Protein AF-A0A7W5EP38-F1 (afdb_monomer)

Foldseek 3Di:
DDDDCPPPPDDDDDPPPDPDPQQACLVVVVVVVVVDVDDLVLLQVLCVVVVRHDDSLLSVLSNDDPPDPSNGTDGPVNVVSSVVSSVVVVVVVVVVVVVVVVVD

pLDDT: mean 80.82, std 17.07, range [34.84, 96.81]

Secondary structure (DSSP, 8-state):
------------PPP--S---TT--HHHHHHHHHHS---HHHHHHHHHHTT----HHHHHGGGS-TTSTT--PPPHHHHHHHHHHHHHHHHHHHHHHHHHTT--

Sequence (104 aa):
MNSKDTPAREYTRPPMTRGVDPQRMNWLWQLVLQSTHLDPRRVCEALNAVGVPVTEARVESWSAPDRADNYFPLTIAELERNLRAVVALEVAEARRAGQADADS

Solvent-accessible surface area (backbone atoms only — not comparable to full-atom values): 6273 Å² total; per-residue (Å²): 138,90,80,88,83,69,78,76,79,71,85,73,78,75,81,86,83,62,93,66,60,54,49,64,35,29,68,58,50,44,52,50,41,76,75,48,91,70,49,48,64,59,50,33,52,16,30,45,74,72,71,43,87,63,52,53,71,63,50,51,16,36,67,46,55,90,88,44,94,61,43,47,75,32,30,55,69,54,50,52,52,52,52,53,27,38,54,52,43,54,52,53,48,55,53,52,52,59,48,55,67,72,77,108

Mean predicted aligned error: 9.36 Å

Structure (mmCIF, N/CA/C/O backbone):
data_AF-A0A7W5EP38-F1
#
_entry.id   AF-A0A7W5EP38-F1
#
loop_
_atom_site.group_PDB
_atom_site.id
_atom_site.type_symbol
_atom_site.label_atom_id
_atom_site.label_alt_id
_atom_site.label_comp_id
_atom_site.label_asym_id
_atom_site.label_entity_id
_atom_site.label_seq_id
_atom_site.pdbx_PDB_ins_code
_atom_site.Cartn_x
_atom_site.Cartn_y
_atom_site.Cartn_z
_atom_site.occupancy
_atom_site.B_iso_or_equiv
_atom_site.auth_seq_id
_atom_site.auth_comp_id
_atom_site.auth_asym_id
_atom_site.auth_atom_id
_atom_site.pdbx_PDB_model_num
ATOM 1 N N . MET A 1 1 ? -8.535 20.677 31.631 1.00 34.84 1 MET A N 1
ATOM 2 C CA . MET A 1 1 ? -7.867 21.027 30.354 1.00 34.84 1 MET A CA 1
ATOM 3 C C . MET A 1 1 ? -6.695 20.064 30.194 1.00 34.84 1 MET A C 1
ATOM 5 O O . MET A 1 1 ? -5.767 20.158 30.974 1.00 34.84 1 MET A O 1
ATOM 9 N N . ASN A 1 2 ? -6.900 18.893 29.590 1.00 43.94 2 ASN A N 1
ATOM 10 C CA . ASN A 1 2 ? -6.894 18.562 28.155 1.00 43.94 2 ASN A CA 1
ATOM 11 C C . ASN A 1 2 ? -5.479 18.510 27.557 1.00 43.94 2 ASN A C 1
ATOM 13 O O . ASN A 1 2 ? -4.883 19.559 27.339 1.00 43.94 2 ASN A O 1
ATOM 17 N N . SER A 1 3 ? -4.995 17.296 27.274 1.00 41.25 3 SER A N 1
ATOM 18 C CA . SER A 1 3 ? -4.496 16.829 25.964 1.00 41.25 3 SER A CA 1
ATOM 19 C C . SER A 1 3 ? -3.678 15.552 26.181 1.00 41.25 3 SER A C 1
ATOM 21 O O . SER A 1 3 ? -2.653 15.565 26.851 1.00 41.25 3 SER A O 1
ATOM 23 N N . LYS A 1 4 ? -4.162 14.418 25.662 1.00 49.69 4 LYS A N 1
ATOM 24 C CA . LYS A 1 4 ? -3.354 13.201 25.535 1.00 49.69 4 LYS A CA 1
ATOM 25 C C . LYS A 1 4 ? -2.352 13.463 24.413 1.00 49.69 4 LYS A C 1
ATOM 27 O O . LYS A 1 4 ? -2.709 13.316 23.244 1.00 49.69 4 LYS A O 1
ATOM 32 N N . ASP A 1 5 ? -1.141 13.878 24.771 1.00 49.38 5 ASP A N 1
ATOM 33 C CA . ASP A 1 5 ? -0.010 13.983 23.851 1.00 49.38 5 ASP A CA 1
ATOM 34 C C . ASP A 1 5 ? 0.290 12.594 23.283 1.00 49.38 5 ASP A C 1
ATOM 36 O O . ASP A 1 5 ? 1.004 11.784 23.869 1.00 49.38 5 ASP A O 1
ATOM 40 N N . THR A 1 6 ? -0.315 12.284 22.139 1.00 51.56 6 THR A N 1
ATOM 41 C CA . THR A 1 6 ? 0.144 11.173 21.313 1.00 51.56 6 THR A CA 1
ATOM 42 C C . THR A 1 6 ? 1.423 11.678 20.664 1.00 51.56 6 THR A C 1
ATOM 44 O O . THR A 1 6 ? 1.327 12.619 19.873 1.00 51.56 6 THR A O 1
ATOM 47 N N . PRO A 1 7 ? 2.614 11.144 20.993 1.00 49.25 7 PRO A N 1
ATOM 48 C CA . PRO A 1 7 ? 3.835 11.631 20.377 1.00 49.25 7 PRO A CA 1
ATOM 49 C C . PRO A 1 7 ? 3.693 11.451 18.867 1.00 49.25 7 PRO A C 1
ATOM 51 O O . PRO A 1 7 ? 3.526 10.330 18.376 1.00 49.25 7 PRO A O 1
ATOM 54 N N . ALA A 1 8 ? 3.701 12.567 18.135 1.00 60.03 8 ALA A N 1
ATOM 55 C CA . ALA A 1 8 ? 3.820 12.550 16.691 1.00 60.03 8 ALA A CA 1
ATOM 56 C C . ALA A 1 8 ? 5.122 11.805 16.398 1.00 60.03 8 ALA A C 1
ATOM 58 O O . ALA A 1 8 ? 6.194 12.306 16.729 1.00 60.03 8 ALA A O 1
ATOM 59 N N . ARG A 1 9 ? 5.032 10.567 15.893 1.00 57.03 9 ARG A N 1
ATOM 60 C CA . ARG A 1 9 ? 6.214 9.776 15.540 1.00 57.03 9 ARG A CA 1
ATOM 61 C C . ARG A 1 9 ? 7.056 10.623 14.594 1.00 57.03 9 ARG A C 1
ATOM 63 O O . ARG A 1 9 ? 6.660 10.854 13.453 1.00 57.03 9 ARG A O 1
ATOM 70 N N . GLU A 1 10 ? 8.174 11.121 15.107 1.00 48.66 10 GLU A N 1
ATOM 71 C CA . GLU A 1 10 ? 9.112 11.936 14.357 1.00 48.66 10 GLU A CA 1
ATOM 72 C C . GLU A 1 10 ? 9.605 11.106 13.171 1.00 48.66 10 GLU A C 1
ATOM 74 O O . GLU A 1 10 ? 10.006 9.946 13.324 1.00 48.66 10 GLU A O 1
ATOM 79 N N . TYR A 1 11 ? 9.476 11.663 11.966 1.00 54.72 11 TYR A N 1
ATOM 80 C CA . TYR A 1 11 ? 9.825 10.966 10.736 1.00 54.72 11 TYR A CA 1
ATOM 81 C C . TYR A 1 11 ? 11.308 10.587 10.774 1.00 54.72 11 TYR A C 1
ATOM 83 O O . TYR A 1 11 ? 12.191 11.419 10.572 1.00 54.72 11 TYR A O 1
ATOM 91 N N . THR A 1 12 ? 11.588 9.312 11.030 1.00 38.75 12 THR A N 1
ATOM 92 C CA . THR A 1 12 ? 12.951 8.791 11.001 1.00 38.75 12 THR A CA 1
ATOM 93 C C . THR A 1 12 ? 13.280 8.460 9.555 1.00 38.75 12 THR A C 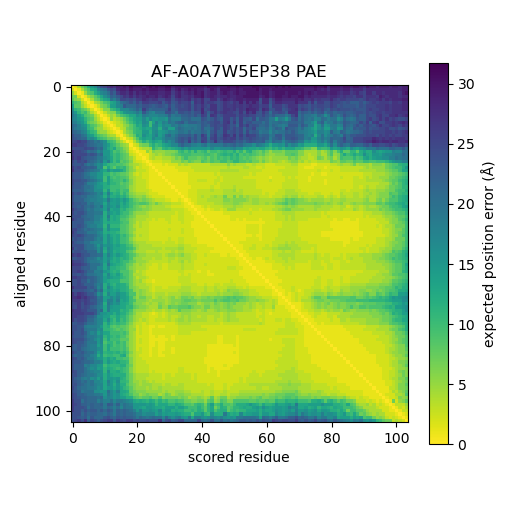1
ATOM 95 O O . THR A 1 12 ? 12.800 7.462 9.015 1.00 38.75 12 THR A O 1
ATOM 98 N N . ARG A 1 13 ? 14.074 9.317 8.901 1.00 41.66 13 ARG A N 1
ATOM 99 C CA . ARG A 1 13 ? 14.556 9.054 7.540 1.00 41.66 13 ARG A CA 1
ATOM 100 C C . ARG A 1 13 ? 15.335 7.726 7.546 1.00 41.66 13 ARG A C 1
ATOM 102 O O . ARG A 1 13 ? 16.315 7.628 8.286 1.00 41.66 13 ARG A O 1
ATOM 109 N N . PRO A 1 14 ? 14.953 6.726 6.732 1.00 45.97 14 PRO A N 1
ATOM 110 C CA . PRO A 1 14 ? 15.670 5.459 6.681 1.00 45.97 14 PRO A CA 1
ATOM 111 C C . PRO A 1 14 ? 17.129 5.671 6.246 1.00 45.97 14 PRO A C 1
ATOM 113 O O . PRO A 1 14 ? 17.379 6.462 5.328 1.00 45.97 14 PRO A O 1
ATOM 116 N N . PRO A 1 15 ? 18.105 4.976 6.856 1.00 45.88 15 PRO A N 1
ATOM 117 C CA . PRO A 1 15 ? 19.477 4.996 6.372 1.00 45.88 15 PRO A CA 1
ATOM 118 C C . PRO A 1 15 ? 19.522 4.429 4.945 1.00 45.88 15 PRO A C 1
ATOM 120 O O . PRO A 1 15 ? 19.114 3.295 4.697 1.00 45.88 15 PRO A O 1
ATOM 123 N N . MET A 1 16 ? 20.022 5.224 3.993 1.00 50.25 16 M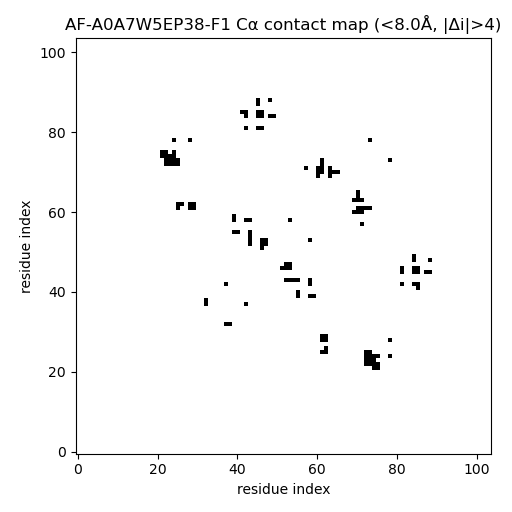ET A N 1
ATOM 124 C CA . MET A 1 16 ? 20.163 4.864 2.570 1.00 50.25 16 MET A CA 1
ATOM 125 C C . MET A 1 16 ? 21.363 3.921 2.344 1.00 50.25 16 MET A C 1
ATOM 127 O O . MET A 1 16 ? 22.181 4.138 1.457 1.00 50.25 16 MET A O 1
ATOM 131 N N . THR A 1 17 ? 21.527 2.906 3.195 1.00 56.03 17 THR A N 1
ATOM 132 C CA . THR A 1 17 ? 22.708 2.022 3.221 1.00 56.03 17 THR A CA 1
ATOM 133 C C . THR A 1 17 ? 22.514 0.704 2.472 1.00 56.03 17 THR A C 1
ATOM 135 O O . THR A 1 17 ? 23.464 -0.060 2.322 1.00 56.03 17 THR A O 1
ATOM 138 N N . ARG A 1 18 ? 21.321 0.439 1.929 1.00 52.72 18 ARG A N 1
ATOM 139 C CA . ARG A 1 18 ? 21.107 -0.593 0.907 1.00 52.72 18 ARG A CA 1
ATOM 140 C C . ARG A 1 18 ? 20.552 0.077 -0.336 1.00 52.72 18 ARG A C 1
ATOM 142 O O . ARG A 1 18 ? 19.542 0.768 -0.251 1.00 52.72 18 ARG A O 1
ATOM 149 N N . GLY A 1 19 ? 21.194 -0.146 -1.481 1.00 58.16 19 GLY A N 1
ATOM 150 C CA . GLY A 1 19 ? 20.595 0.120 -2.785 1.00 58.16 19 GLY A CA 1
ATOM 151 C C . GLY A 1 19 ? 19.398 -0.805 -2.966 1.00 58.16 19 GLY A C 1
ATOM 152 O O . GLY A 1 19 ? 19.515 -1.865 -3.569 1.00 58.16 19 GLY A O 1
ATOM 153 N N . VAL A 1 20 ? 18.270 -0.459 -2.349 1.00 60.28 20 VAL A N 1
ATOM 154 C CA . VAL A 1 20 ? 17.008 -1.136 -2.600 1.00 60.28 20 VAL A CA 1
ATOM 155 C C . VAL A 1 20 ? 16.533 -0.603 -3.940 1.00 60.28 20 VAL A C 1
ATOM 157 O O . VAL A 1 20 ? 16.321 0.601 -4.069 1.00 60.28 20 VAL A O 1
ATOM 160 N N . ASP A 1 21 ? 16.434 -1.482 -4.938 1.00 70.88 21 ASP A N 1
ATOM 161 C CA . ASP A 1 21 ? 15.831 -1.149 -6.226 1.00 70.88 21 ASP A CA 1
ATOM 162 C C . ASP A 1 21 ? 14.444 -0.560 -5.939 1.00 70.88 21 ASP A C 1
ATOM 164 O O . ASP A 1 21 ? 13.586 -1.288 -5.427 1.00 70.88 21 ASP A O 1
ATOM 168 N N . PRO A 1 22 ? 14.214 0.741 -6.210 1.00 69.19 22 PRO A N 1
ATOM 169 C CA . PRO A 1 22 ? 12.971 1.391 -5.849 1.00 69.19 22 PRO A CA 1
ATOM 170 C C . PRO A 1 22 ? 11.760 0.745 -6.488 1.00 69.19 22 PRO A C 1
ATOM 172 O O . PRO A 1 22 ? 10.685 1.035 -6.000 1.00 69.19 22 PRO A O 1
ATOM 175 N N . GLN A 1 23 ? 11.919 -0.087 -7.527 1.00 69.88 23 GLN A N 1
ATOM 176 C CA . GLN A 1 23 ? 10.853 -0.822 -8.207 1.00 69.88 23 GLN A CA 1
ATOM 177 C C . GLN A 1 23 ? 10.583 -2.204 -7.587 1.00 69.88 23 GLN A C 1
ATOM 179 O O . GLN A 1 23 ? 9.619 -2.862 -7.947 1.00 69.88 23 GLN A O 1
ATOM 184 N N . ARG A 1 24 ? 11.396 -2.684 -6.645 1.00 80.31 24 ARG A N 1
ATOM 185 C CA . ARG A 1 24 ? 11.243 -4.022 -6.052 1.00 80.31 24 ARG A CA 1
ATOM 186 C C . ARG A 1 24 ? 10.811 -3.945 -4.593 1.00 80.31 24 ARG A C 1
ATOM 188 O O . ARG A 1 24 ? 11.492 -4.499 -3.738 1.00 80.31 24 ARG A O 1
ATOM 195 N N . MET A 1 25 ? 9.706 -3.268 -4.272 1.00 90.81 25 MET A N 1
ATOM 196 C CA . MET A 1 25 ? 9.172 -3.247 -2.896 1.00 90.81 25 MET A CA 1
ATOM 197 C C . MET A 1 25 ? 8.220 -4.403 -2.572 1.00 90.81 25 MET A C 1
ATOM 199 O O . MET A 1 25 ? 7.788 -4.528 -1.428 1.00 90.81 25 MET A O 1
ATOM 203 N N . ASN A 1 26 ? 7.904 -5.268 -3.537 1.00 88.50 26 ASN A N 1
ATOM 204 C CA . ASN A 1 26 ? 6.985 -6.399 -3.369 1.00 88.50 26 ASN A CA 1
ATOM 205 C C . ASN A 1 26 ? 7.368 -7.308 -2.185 1.00 88.50 26 ASN A C 1
ATOM 207 O O . ASN A 1 26 ? 6.496 -7.763 -1.454 1.00 88.50 26 ASN A O 1
ATOM 211 N N . TRP A 1 27 ? 8.666 -7.514 -1.926 1.00 86.06 27 TRP A N 1
ATOM 212 C CA . TRP A 1 27 ? 9.121 -8.288 -0.760 1.00 86.06 27 TRP A CA 1
ATOM 213 C C . TRP A 1 27 ? 8.717 -7.633 0.569 1.00 86.06 27 TRP A C 1
ATOM 215 O O . TRP A 1 27 ? 8.319 -8.323 1.503 1.00 86.06 27 TRP A 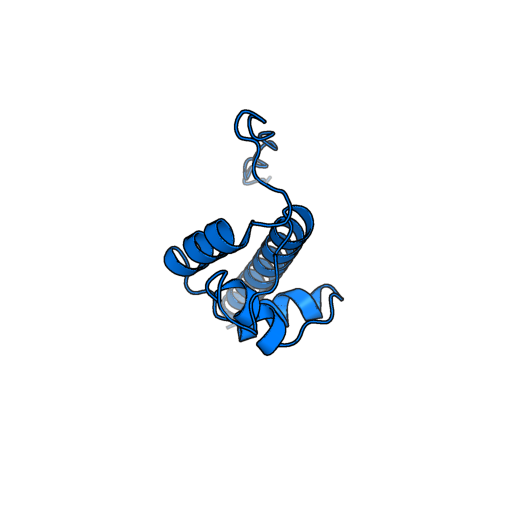O 1
ATOM 225 N N . LEU A 1 28 ? 8.790 -6.302 0.663 1.00 88.94 28 LEU A N 1
ATOM 226 C CA . LEU A 1 28 ? 8.403 -5.569 1.866 1.00 88.94 28 LEU A CA 1
ATOM 227 C C . LEU A 1 28 ? 6.883 -5.572 2.023 1.00 88.94 28 LEU A C 1
ATOM 229 O O . LEU A 1 28 ? 6.382 -5.744 3.130 1.00 88.94 28 LEU A O 1
ATOM 233 N N . TRP A 1 29 ? 6.154 -5.455 0.913 1.00 90.88 29 TRP A N 1
ATOM 234 C CA . TRP A 1 29 ? 4.706 -5.635 0.896 1.00 90.88 29 TRP A CA 1
ATOM 235 C C . TRP A 1 29 ? 4.294 -7.013 1.436 1.00 90.88 29 TRP A C 1
ATOM 237 O O . TRP A 1 29 ? 3.434 -7.091 2.309 1.00 90.88 29 TRP A O 1
ATOM 247 N N . GLN A 1 30 ? 4.958 -8.092 1.012 1.00 86.62 30 GLN A N 1
ATOM 248 C CA . GLN A 1 30 ? 4.691 -9.437 1.535 1.00 86.62 30 GLN A CA 1
ATOM 249 C C . GLN A 1 30 ? 4.937 -9.543 3.047 1.00 86.62 30 GLN A C 1
ATOM 251 O O . GLN A 1 30 ? 4.117 -10.136 3.744 1.00 86.62 30 GLN A O 1
ATOM 256 N N . LEU A 1 31 ? 6.010 -8.938 3.576 1.00 88.75 31 LEU A N 1
ATOM 257 C CA . LEU A 1 31 ? 6.250 -8.894 5.027 1.00 88.75 31 LEU A CA 1
ATOM 258 C C . LEU A 1 31 ? 5.138 -8.139 5.768 1.00 88.75 31 LEU A C 1
ATOM 260 O O . LEU A 1 31 ? 4.699 -8.580 6.830 1.00 88.75 31 LEU A O 1
ATOM 264 N N . VAL A 1 32 ? 4.649 -7.029 5.202 1.00 90.19 32 VAL A N 1
ATOM 265 C CA . VAL A 1 32 ? 3.499 -6.303 5.758 1.00 90.19 32 VAL A CA 1
ATOM 266 C C . VAL A 1 32 ? 2.280 -7.220 5.822 1.00 90.19 32 VAL A C 1
ATOM 268 O O . VAL A 1 32 ? 1.698 -7.352 6.897 1.00 90.19 32 VAL A O 1
ATOM 271 N N . LEU A 1 33 ? 1.932 -7.907 4.730 1.00 88.38 33 LEU A N 1
ATOM 272 C CA . LEU A 1 33 ? 0.793 -8.831 4.711 1.00 88.38 33 LEU A CA 1
ATOM 273 C C . LEU A 1 33 ? 0.955 -9.980 5.717 1.00 88.38 33 LEU A C 1
ATOM 275 O O . LEU A 1 33 ? 0.010 -10.306 6.418 1.00 88.38 33 LEU A O 1
ATOM 279 N N . GLN A 1 34 ? 2.153 -10.554 5.854 1.00 86.06 34 GLN A N 1
ATOM 280 C CA . GLN A 1 34 ? 2.429 -11.609 6.842 1.00 86.06 34 GLN A CA 1
ATOM 281 C C . GLN A 1 34 ? 2.293 -11.133 8.297 1.00 86.06 34 GLN A C 1
ATOM 283 O O . GLN A 1 34 ? 2.023 -11.935 9.187 1.00 86.06 34 GLN A O 1
ATOM 288 N N . SER A 1 35 ? 2.509 -9.840 8.546 1.00 87.50 35 SER A N 1
ATOM 289 C CA . SER A 1 35 ? 2.473 -9.237 9.885 1.00 87.50 35 SER A CA 1
ATOM 290 C C . SER A 1 35 ? 1.133 -8.582 10.239 1.00 87.50 35 SER A C 1
ATOM 292 O O . SER A 1 35 ? 0.979 -8.054 11.340 1.00 87.50 35 SER A O 1
ATOM 294 N N . THR A 1 36 ? 0.170 -8.590 9.315 1.00 88.31 36 THR A N 1
ATOM 295 C CA . THR A 1 36 ? -1.120 -7.900 9.447 1.00 88.31 36 THR A CA 1
ATOM 296 C C . THR A 1 36 ? -2.272 -8.795 8.986 1.00 88.31 36 THR A C 1
ATOM 298 O O . THR A 1 36 ? -2.066 -9.878 8.451 1.00 88.31 36 THR A O 1
ATOM 301 N N . HIS A 1 37 ? -3.510 -8.339 9.183 1.00 85.62 37 HIS A N 1
ATOM 302 C CA . HIS A 1 37 ? -4.713 -8.985 8.643 1.00 85.62 37 HIS A CA 1
ATOM 303 C C . HIS A 1 37 ? -5.200 -8.314 7.346 1.00 85.62 37 HIS A C 1
ATOM 305 O O . HIS A 1 37 ? -6.392 -8.327 7.053 1.00 85.62 37 HIS A O 1
ATOM 311 N N . LEU A 1 38 ? -4.297 -7.677 6.592 1.00 88.81 38 LEU A N 1
ATOM 312 C CA . LEU A 1 38 ? -4.653 -6.962 5.367 1.00 88.81 38 LEU A CA 1
ATOM 313 C C . LEU A 1 38 ? -4.967 -7.938 4.227 1.00 88.81 38 LEU A C 1
ATOM 315 O O . LEU A 1 38 ? -4.136 -8.772 3.874 1.00 88.81 38 LEU A O 1
ATOM 319 N N . ASP A 1 39 ? -6.144 -7.783 3.618 1.00 88.19 39 ASP A N 1
ATOM 320 C CA . ASP A 1 39 ? -6.538 -8.480 2.390 1.00 88.19 39 ASP A CA 1
ATOM 321 C C . ASP A 1 39 ? -6.572 -7.519 1.175 1.00 88.19 39 ASP A C 1
ATOM 323 O O . ASP A 1 39 ? -6.638 -6.294 1.351 1.00 88.19 39 ASP A O 1
ATOM 327 N N . PRO A 1 40 ? -6.508 -8.031 -0.073 1.00 90.31 40 PRO A N 1
ATOM 328 C CA . PRO A 1 40 ? -6.488 -7.187 -1.270 1.00 90.31 40 PRO A CA 1
ATOM 329 C C . PRO A 1 40 ? -7.693 -6.251 -1.406 1.00 90.31 40 PRO A C 1
ATOM 331 O O . PRO A 1 40 ? -7.542 -5.108 -1.842 1.00 90.31 40 PRO A O 1
ATOM 334 N N . ARG A 1 41 ? -8.879 -6.701 -0.990 1.00 92.00 41 ARG A N 1
ATOM 335 C CA . ARG A 1 41 ? -10.124 -5.933 -1.082 1.00 92.00 41 ARG A CA 1
ATOM 336 C C . ARG A 1 41 ? -10.096 -4.729 -0.143 1.00 92.00 41 ARG A C 1
ATOM 338 O O . ARG A 1 41 ? -10.456 -3.627 -0.553 1.00 92.00 41 ARG A O 1
ATOM 345 N N . ARG A 1 42 ? -9.600 -4.907 1.083 1.00 92.50 42 ARG A N 1
ATOM 346 C CA . ARG A 1 42 ? -9.374 -3.827 2.058 1.00 92.50 42 ARG A CA 1
ATOM 347 C C . ARG A 1 42 ? -8.404 -2.775 1.537 1.00 92.50 42 ARG A C 1
ATOM 349 O O . ARG A 1 42 ? -8.627 -1.577 1.691 1.00 92.50 42 ARG A O 1
ATOM 356 N N . VAL A 1 43 ? -7.340 -3.214 0.876 1.00 94.44 43 VAL A N 1
ATOM 357 C CA . VAL A 1 43 ? -6.363 -2.309 0.263 1.00 94.44 43 VAL A CA 1
ATOM 358 C C . VAL A 1 43 ? -6.984 -1.539 -0.908 1.00 94.44 43 VAL A C 1
ATOM 360 O O . VAL A 1 43 ? -6.762 -0.333 -1.025 1.00 94.44 43 VAL A O 1
ATOM 363 N N . CYS A 1 44 ? -7.800 -2.195 -1.738 1.00 95.75 44 CYS A N 1
ATOM 364 C CA . CYS A 1 44 ? -8.579 -1.535 -2.786 1.00 95.75 44 CYS A CA 1
ATOM 365 C C . CYS A 1 44 ? -9.531 -0.479 -2.220 1.00 95.75 44 CYS A C 1
ATOM 367 O O . CYS A 1 44 ? -9.560 0.642 -2.723 1.00 95.75 44 CYS A O 1
ATOM 369 N N . GLU A 1 45 ? -10.286 -0.810 -1.172 1.00 95.69 45 GLU A N 1
ATOM 370 C CA . GLU A 1 45 ? -11.183 0.128 -0.492 1.00 95.69 45 GLU A CA 1
ATOM 371 C C . GLU A 1 45 ? -10.423 1.365 -0.003 1.00 95.69 45 GLU A C 1
ATOM 373 O O . GLU A 1 45 ? -10.805 2.494 -0.318 1.00 95.69 45 GLU A O 1
ATOM 378 N N . ALA A 1 46 ? -9.300 1.156 0.686 1.00 96.44 46 ALA A N 1
ATOM 379 C CA . ALA A 1 46 ? -8.472 2.234 1.208 1.00 96.44 46 ALA A CA 1
ATOM 380 C C . ALA A 1 46 ? -7.941 3.153 0.099 1.00 96.44 46 ALA A C 1
ATOM 382 O O . ALA A 1 46 ? -7.985 4.378 0.222 1.00 96.44 46 ALA A O 1
ATOM 383 N N . LEU A 1 47 ? -7.451 2.572 -0.998 1.00 96.81 47 LEU A N 1
ATOM 384 C CA . LEU A 1 47 ? -6.907 3.322 -2.129 1.00 96.81 47 LEU A CA 1
ATOM 385 C C . LEU A 1 47 ? -7.988 4.095 -2.885 1.00 96.81 47 LEU A C 1
ATOM 387 O O . LEU A 1 47 ? -7.811 5.284 -3.165 1.00 96.81 47 LEU A O 1
ATOM 391 N N . ASN A 1 48 ? -9.135 3.468 -3.132 1.00 96.12 48 ASN A N 1
ATOM 392 C CA . ASN A 1 48 ? -10.266 4.129 -3.772 1.00 96.12 48 ASN A CA 1
ATOM 393 C C . ASN A 1 48 ? -10.804 5.281 -2.907 1.00 96.12 48 ASN A C 1
ATOM 395 O O . ASN A 1 48 ? -11.122 6.343 -3.443 1.00 96.12 48 ASN A O 1
ATOM 399 N N . ALA A 1 49 ? -10.827 5.128 -1.577 1.00 95.00 49 ALA A N 1
ATOM 400 C CA . ALA A 1 49 ? -11.256 6.178 -0.649 1.00 95.00 49 ALA A CA 1
ATOM 401 C C . ALA A 1 49 ? -10.369 7.438 -0.691 1.00 95.00 49 ALA A C 1
ATOM 403 O O . ALA A 1 49 ? -10.858 8.535 -0.424 1.00 95.00 49 ALA A O 1
ATOM 404 N N . VAL A 1 50 ? -9.088 7.306 -1.059 1.00 93.19 50 VAL A N 1
ATOM 405 C CA . VAL A 1 50 ? -8.161 8.442 -1.242 1.00 93.19 50 VAL A CA 1
ATOM 406 C C . VAL A 1 50 ? -8.011 8.875 -2.708 1.00 93.19 50 VAL A C 1
ATOM 408 O O . VAL A 1 50 ? -7.103 9.637 -3.038 1.00 93.19 50 VAL A O 1
ATOM 411 N N . GLY A 1 51 ? -8.892 8.403 -3.596 1.00 94.75 51 GLY A N 1
ATOM 412 C CA . GLY A 1 51 ? -8.917 8.790 -5.009 1.00 94.75 51 GLY A CA 1
ATOM 413 C C . GLY A 1 51 ? -7.850 8.118 -5.877 1.00 94.75 51 GLY A C 1
ATOM 414 O O . GLY A 1 51 ? -7.537 8.620 -6.955 1.00 94.75 51 GLY A O 1
ATOM 415 N N . VAL A 1 52 ? -7.281 6.997 -5.428 1.00 94.88 52 VAL A N 1
ATOM 416 C CA . VAL A 1 52 ? -6.325 6.193 -6.198 1.00 94.88 52 VAL A CA 1
ATOM 417 C C . VAL A 1 52 ? -7.057 4.972 -6.760 1.00 94.88 52 VAL A C 1
ATOM 419 O O . VAL A 1 52 ? -7.241 3.996 -6.032 1.00 94.88 52 VAL A O 1
ATOM 422 N N . PRO A 1 53 ? -7.475 4.991 -8.039 1.00 93.38 53 PRO A N 1
ATOM 423 C CA . PRO A 1 53 ? -8.192 3.870 -8.626 1.00 93.38 53 PRO A CA 1
ATOM 424 C C . PRO A 1 53 ? -7.266 2.661 -8.758 1.00 93.38 53 PRO A C 1
ATOM 426 O O . PRO A 1 53 ? -6.206 2.733 -9.385 1.00 93.38 53 PRO A O 1
ATOM 429 N N . VAL A 1 54 ? -7.676 1.535 -8.181 1.00 94.06 54 VAL A N 1
ATOM 430 C CA . VAL A 1 54 ? -6.930 0.276 -8.251 1.00 94.06 54 VAL A CA 1
ATOM 431 C C . VAL A 1 54 ? -7.888 -0.910 -8.330 1.00 94.06 54 VAL A C 1
ATOM 433 O O . VAL A 1 54 ? -8.961 -0.904 -7.729 1.00 94.06 54 VAL A O 1
ATOM 436 N N . THR A 1 55 ? -7.498 -1.941 -9.075 1.00 92.38 55 THR A N 1
ATOM 437 C CA . THR A 1 55 ? -8.231 -3.210 -9.155 1.00 92.38 55 THR A CA 1
ATOM 438 C C . THR A 1 55 ? -7.659 -4.226 -8.173 1.00 92.38 55 THR A C 1
ATOM 440 O O . THR A 1 55 ? -6.471 -4.176 -7.854 1.00 92.38 55 THR A O 1
ATOM 443 N N . GLU A 1 56 ? -8.470 -5.194 -7.742 1.00 91.69 56 GLU A N 1
ATOM 444 C CA . GLU A 1 56 ? -7.992 -6.289 -6.882 1.00 91.69 56 GLU A CA 1
ATOM 445 C C . GLU A 1 56 ? -6.849 -7.058 -7.551 1.00 91.69 56 GLU A C 1
ATOM 447 O O . GLU A 1 56 ? -5.802 -7.237 -6.939 1.00 91.69 56 GLU A O 1
ATOM 452 N N . ALA A 1 57 ? -6.962 -7.356 -8.850 1.00 91.25 57 ALA A N 1
ATOM 453 C CA . ALA A 1 57 ? -5.894 -7.996 -9.623 1.00 91.25 57 ALA A CA 1
ATOM 454 C C . ALA A 1 57 ? -4.563 -7.216 -9.582 1.00 91.25 57 ALA A C 1
ATOM 456 O O . ALA A 1 57 ? -3.481 -7.807 -9.543 1.00 91.25 57 ALA A O 1
ATOM 457 N N . ARG A 1 58 ? -4.615 -5.874 -9.566 1.00 92.38 58 ARG A N 1
ATOM 458 C CA . ARG A 1 58 ? -3.411 -5.046 -9.412 1.00 92.38 58 ARG A CA 1
ATOM 459 C C . ARG A 1 58 ? -2.834 -5.171 -8.006 1.00 92.38 58 ARG A C 1
ATOM 461 O O . ARG A 1 58 ? -1.616 -5.233 -7.879 1.00 92.38 58 ARG A O 1
ATOM 468 N N . VAL A 1 59 ? -3.660 -5.226 -6.969 1.00 93.12 59 VAL A N 1
ATOM 469 C CA . VAL A 1 59 ? -3.176 -5.418 -5.594 1.00 93.12 59 VAL A CA 1
ATOM 470 C C . VAL A 1 59 ? -2.578 -6.816 -5.412 1.00 93.12 59 VAL A C 1
ATOM 472 O O . VAL A 1 59 ? -1.495 -6.958 -4.846 1.00 93.12 59 VAL A O 1
ATOM 475 N N . GLU A 1 60 ? -3.230 -7.843 -5.953 1.00 90.69 60 GLU A N 1
ATOM 476 C CA . GLU A 1 60 ? -2.761 -9.232 -5.916 1.00 90.69 60 GLU A CA 1
ATOM 477 C C . GLU A 1 60 ? -1.408 -9.409 -6.609 1.00 90.69 60 GLU A C 1
ATOM 479 O O . GLU A 1 60 ? -0.556 -10.155 -6.121 1.00 90.69 60 GLU A O 1
ATOM 484 N N . SER A 1 61 ? -1.160 -8.667 -7.696 1.00 90.69 61 SER A N 1
ATOM 485 C CA . SER A 1 61 ? 0.130 -8.700 -8.395 1.00 90.69 61 SER A CA 1
ATOM 486 C C . SER A 1 61 ? 1.326 -8.334 -7.517 1.00 90.69 61 SER A C 1
ATOM 488 O O . SER A 1 61 ? 2.449 -8.757 -7.795 1.00 90.69 61 SER A O 1
ATOM 490 N N . TRP A 1 62 ? 1.113 -7.579 -6.434 1.00 91.31 62 TRP A N 1
ATOM 491 C CA . TRP A 1 62 ? 2.196 -7.190 -5.533 1.00 91.31 62 TRP A CA 1
ATOM 492 C C . TRP A 1 62 ? 2.701 -8.350 -4.677 1.00 91.31 62 TRP A C 1
ATOM 494 O O . TRP A 1 62 ? 3.832 -8.311 -4.195 1.00 91.31 62 TRP A O 1
ATOM 504 N N . SER A 1 63 ? 1.887 -9.393 -4.527 1.00 86.88 63 SER A N 1
ATOM 505 C CA . SER A 1 63 ? 2.230 -10.622 -3.812 1.00 86.88 63 SER A CA 1
ATOM 506 C C . SER A 1 63 ? 2.743 -11.725 -4.739 1.00 86.88 63 SER A C 1
ATOM 508 O O . SER A 1 63 ? 3.208 -12.751 -4.245 1.00 86.88 63 SER A O 1
ATOM 510 N N . ALA A 1 64 ? 2.692 -11.529 -6.059 1.00 84.88 64 ALA A N 1
ATOM 511 C CA . ALA A 1 64 ? 3.183 -12.501 -7.026 1.00 84.88 64 ALA A CA 1
ATOM 512 C C . ALA A 1 64 ? 4.721 -12.650 -6.952 1.00 84.88 64 ALA A C 1
ATOM 514 O O . ALA A 1 64 ? 5.426 -11.674 -6.673 1.00 84.88 64 ALA A O 1
ATOM 515 N N . PRO A 1 65 ? 5.267 -13.855 -7.199 1.00 78.38 65 PRO A N 1
ATOM 516 C CA . PRO A 1 65 ? 6.708 -14.047 -7.327 1.00 78.38 65 PRO A CA 1
ATOM 517 C C . PRO A 1 65 ? 7.234 -13.365 -8.597 1.00 78.38 65 PRO A C 1
ATOM 519 O O . PRO A 1 65 ? 6.519 -13.243 -9.585 1.00 78.38 65 PRO A O 1
ATOM 522 N N . ASP A 1 66 ? 8.508 -12.975 -8.594 1.00 77.06 66 ASP A N 1
ATOM 523 C CA . ASP A 1 66 ? 9.165 -12.208 -9.669 1.00 77.06 66 ASP A CA 1
ATOM 524 C C . ASP A 1 66 ? 9.157 -12.873 -11.058 1.00 77.06 66 ASP A C 1
ATOM 526 O O . ASP A 1 66 ? 9.325 -12.196 -12.070 1.00 77.06 66 ASP A O 1
ATOM 530 N N . ARG A 1 67 ? 8.957 -14.192 -11.111 1.00 79.56 67 ARG A N 1
ATOM 531 C CA . ARG A 1 67 ? 8.874 -14.990 -12.345 1.00 79.56 67 ARG A CA 1
ATOM 532 C C . ARG A 1 67 ? 7.451 -15.192 -12.865 1.00 79.56 67 ARG A C 1
ATOM 534 O O . ARG A 1 67 ? 7.291 -15.862 -13.879 1.00 79.56 67 ARG A O 1
ATOM 541 N N . ALA A 1 68 ? 6.432 -14.708 -12.158 1.00 82.00 68 ALA A N 1
ATOM 542 C CA . ALA A 1 68 ? 5.051 -14.867 -12.591 1.00 82.00 68 ALA A CA 1
ATOM 543 C C . ALA A 1 68 ? 4.679 -13.833 -13.662 1.00 82.00 68 ALA A C 1
ATOM 545 O O . ALA A 1 68 ? 5.092 -12.678 -13.589 1.00 82.00 68 ALA A O 1
ATOM 546 N N . ASP A 1 69 ? 3.832 -14.226 -14.614 1.00 85.94 69 ASP A N 1
ATOM 547 C CA . ASP A 1 69 ? 3.379 -13.348 -15.706 1.00 85.94 69 ASP A CA 1
ATOM 548 C C . ASP A 1 69 ? 2.560 -12.147 -15.212 1.00 85.94 69 ASP A C 1
ATOM 550 O O . ASP A 1 69 ? 2.465 -11.119 -15.878 1.00 85.94 69 ASP A O 1
ATOM 554 N N . ASN A 1 70 ? 1.970 -12.268 -14.024 1.00 84.50 70 ASN A N 1
ATOM 555 C CA . ASN A 1 70 ? 1.251 -11.198 -13.351 1.00 84.50 70 ASN A CA 1
ATOM 556 C C . ASN A 1 70 ? 2.130 -10.436 -12.351 1.00 84.50 70 ASN A C 1
ATOM 558 O O . ASN A 1 70 ? 1.586 -9.701 -11.531 1.00 84.50 70 ASN A O 1
ATOM 562 N N . TYR A 1 71 ? 3.454 -10.607 -12.371 1.00 83.00 71 TYR A N 1
ATOM 563 C CA . TYR A 1 71 ? 4.344 -9.838 -11.515 1.00 83.00 71 TYR A CA 1
ATOM 564 C C . TYR A 1 71 ? 4.388 -8.389 -11.977 1.00 83.00 71 TYR A C 1
ATOM 566 O O . TYR A 1 71 ? 4.841 -8.079 -13.081 1.00 83.00 71 TYR A O 1
ATOM 574 N N . PHE A 1 72 ? 3.985 -7.487 -11.087 1.00 87.44 72 PHE A N 1
ATOM 575 C CA . PHE A 1 72 ? 4.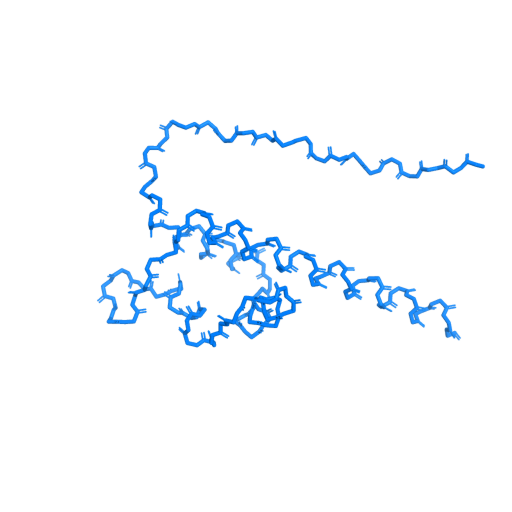181 -6.070 -11.311 1.00 87.44 72 PHE A CA 1
ATOM 576 C C . PHE A 1 72 ? 4.943 -5.424 -10.153 1.00 87.44 72 PHE A C 1
ATOM 578 O O . PHE A 1 72 ? 4.523 -5.540 -8.996 1.00 87.44 72 PHE A O 1
ATOM 585 N N . PRO A 1 73 ? 6.043 -4.712 -10.457 1.00 86.88 73 PRO A N 1
ATOM 586 C CA . PRO A 1 73 ? 6.842 -4.040 -9.448 1.00 86.88 73 PRO A CA 1
ATOM 587 C C . PRO A 1 73 ? 6.032 -2.969 -8.709 1.00 86.88 73 PRO A C 1
ATOM 589 O O . PRO A 1 73 ? 5.329 -2.168 -9.333 1.00 86.88 73 PRO A O 1
ATOM 592 N N . LEU A 1 74 ? 6.158 -2.960 -7.382 1.00 90.50 74 LEU A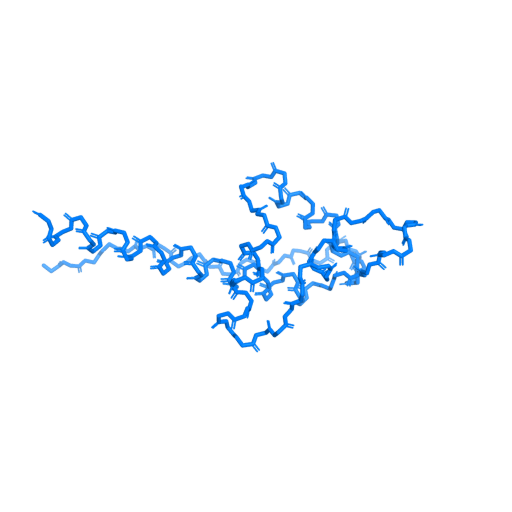 N 1
ATOM 593 C CA . LEU A 1 74 ? 5.676 -1.912 -6.493 1.00 90.50 74 LEU A CA 1
ATOM 594 C C . LEU A 1 74 ? 6.842 -0.989 -6.153 1.00 90.50 74 LEU A C 1
ATOM 596 O O . LEU A 1 74 ? 7.873 -1.441 -5.641 1.00 90.50 74 LEU A O 1
ATOM 600 N N . THR A 1 75 ? 6.673 0.305 -6.406 1.00 90.50 75 THR A N 1
ATOM 601 C CA . THR A 1 75 ? 7.700 1.279 -6.057 1.00 90.50 75 THR A CA 1
ATOM 602 C C . THR A 1 75 ? 7.676 1.674 -4.580 1.00 90.50 75 THR A C 1
ATOM 604 O O . THR A 1 75 ? 6.666 1.498 -3.903 1.00 90.50 75 THR A O 1
ATOM 607 N N . ILE A 1 76 ? 8.753 2.276 -4.060 1.00 89.62 76 ILE A N 1
ATOM 608 C CA . ILE A 1 76 ? 8.756 2.844 -2.694 1.00 89.62 76 ILE A CA 1
ATOM 609 C C . ILE A 1 76 ? 7.677 3.916 -2.494 1.00 89.62 76 ILE A C 1
ATOM 611 O O . ILE A 1 76 ? 7.011 3.928 -1.462 1.00 89.62 76 ILE A O 1
ATOM 615 N N . ALA A 1 77 ? 7.458 4.770 -3.496 1.00 89.75 77 ALA A N 1
ATOM 616 C CA . ALA A 1 77 ? 6.435 5.809 -3.440 1.00 89.75 77 ALA A CA 1
ATOM 617 C C . ALA A 1 77 ? 5.021 5.209 -3.454 1.00 89.75 77 ALA A C 1
ATOM 619 O O . ALA A 1 77 ? 4.145 5.659 -2.715 1.00 89.75 77 ALA A O 1
ATOM 620 N N . GLU A 1 78 ? 4.794 4.172 -4.266 1.00 93.38 78 GLU A N 1
ATOM 621 C CA . GLU A 1 78 ? 3.521 3.451 -4.267 1.00 93.38 78 GLU A CA 1
ATOM 622 C C . GLU A 1 78 ? 3.296 2.720 -2.946 1.00 93.38 78 GLU A C 1
ATOM 624 O O . GLU A 1 78 ? 2.214 2.840 -2.382 1.00 93.38 78 GLU A O 1
ATOM 629 N N . LEU A 1 79 ? 4.309 2.032 -2.412 1.00 93.44 79 LEU A N 1
ATOM 630 C CA . LEU A 1 79 ? 4.213 1.369 -1.114 1.00 93.44 79 LEU A CA 1
ATOM 631 C C . LEU A 1 79 ? 3.847 2.367 -0.008 1.00 93.44 79 LEU A C 1
ATOM 633 O O . LEU A 1 79 ? 2.900 2.122 0.737 1.00 93.44 79 LEU A O 1
ATOM 637 N N . GLU A 1 80 ? 4.548 3.501 0.082 1.00 94.12 80 GLU A N 1
ATOM 638 C CA . GLU A 1 80 ? 4.249 4.534 1.078 1.00 94.12 80 GLU A CA 1
ATOM 639 C C . GLU A 1 80 ? 2.805 5.035 0.945 1.00 94.12 80 GLU A C 1
ATOM 641 O O . GLU A 1 80 ? 2.063 5.065 1.931 1.00 94.12 80 GLU A O 1
ATOM 646 N N . ARG A 1 81 ? 2.388 5.406 -0.272 1.00 94.88 81 ARG A N 1
ATOM 647 C CA . ARG A 1 81 ? 1.028 5.883 -0.546 1.00 94.88 81 ARG A CA 1
ATOM 648 C C . ARG A 1 81 ? -0.017 4.847 -0.136 1.00 94.88 81 ARG A C 1
ATOM 650 O O . ARG A 1 81 ? -0.991 5.202 0.525 1.00 94.88 81 ARG A O 1
ATOM 657 N N . ASN A 1 82 ? 0.191 3.585 -0.504 1.00 95.31 82 ASN A N 1
ATOM 658 C CA . ASN A 1 82 ? -0.741 2.502 -0.212 1.00 95.31 82 ASN A CA 1
ATOM 659 C C . ASN A 1 82 ? -0.873 2.277 1.300 1.00 95.31 82 ASN A C 1
ATOM 661 O O . ASN A 1 82 ? -1.987 2.182 1.808 1.00 95.31 82 ASN A O 1
ATOM 665 N N . LEU A 1 83 ? 0.241 2.283 2.039 1.00 95.44 83 LEU A N 1
ATOM 666 C CA . LEU A 1 83 ? 0.218 2.148 3.498 1.00 95.44 83 LEU A CA 1
ATOM 667 C C . LEU A 1 83 ? -0.474 3.337 4.173 1.00 95.44 83 LEU A C 1
ATOM 669 O O . LEU A 1 83 ? -1.276 3.136 5.082 1.00 95.44 83 LEU A O 1
ATOM 673 N N . ARG A 1 84 ? -0.226 4.573 3.720 1.00 96.12 84 ARG A N 1
ATOM 674 C CA . ARG A 1 84 ? -0.920 5.759 4.252 1.00 96.12 84 ARG A CA 1
ATOM 675 C C . ARG A 1 84 ? -2.431 5.686 4.034 1.00 96.12 84 ARG A C 1
ATOM 677 O O . ARG A 1 84 ? -3.177 6.050 4.940 1.00 96.12 84 ARG A O 1
ATOM 684 N N . ALA A 1 85 ? -2.872 5.214 2.869 1.00 96.62 85 ALA A N 1
ATOM 685 C CA . ALA A 1 85 ? -4.290 5.035 2.565 1.00 96.62 85 ALA A CA 1
ATOM 686 C C . ALA A 1 85 ? -4.939 4.013 3.510 1.00 96.62 85 ALA A C 1
ATOM 688 O O . ALA A 1 85 ? -5.971 4.301 4.112 1.00 96.62 85 ALA A O 1
ATOM 689 N N . VAL A 1 86 ? -4.294 2.858 3.700 1.00 95.69 86 VAL A N 1
ATOM 690 C CA . VAL A 1 86 ? -4.752 1.815 4.632 1.00 95.69 86 VAL A CA 1
ATOM 691 C C . VAL A 1 86 ? -4.843 2.359 6.057 1.00 95.69 86 VAL A C 1
ATOM 693 O O . VAL A 1 86 ? -5.888 2.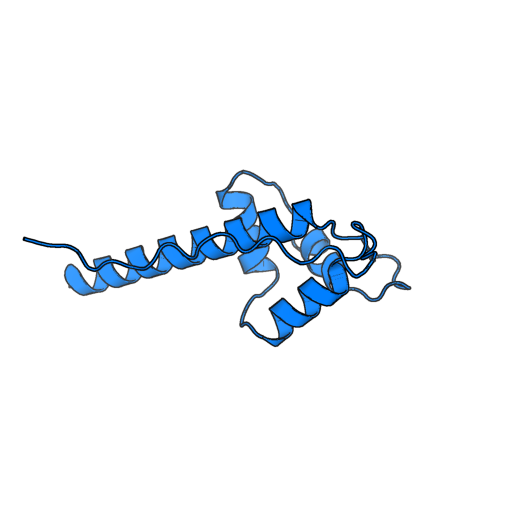247 6.688 1.00 95.69 86 VAL A O 1
ATOM 696 N N . VAL A 1 87 ? -3.796 3.027 6.550 1.00 94.62 87 VAL A N 1
ATOM 697 C CA . VAL A 1 87 ? -3.798 3.643 7.888 1.00 94.62 87 VAL A CA 1
ATOM 698 C C . VAL A 1 87 ? -4.952 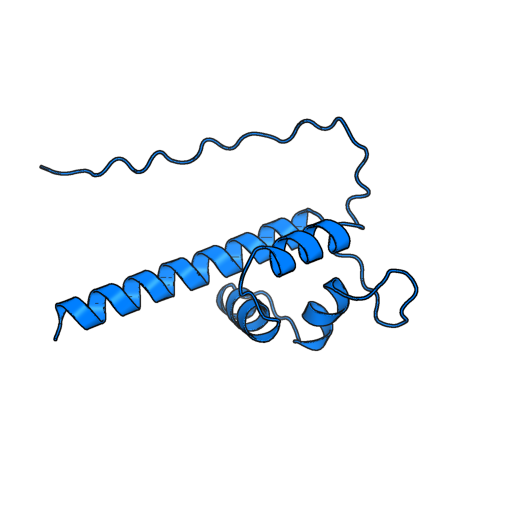4.638 8.046 1.00 94.62 87 VAL A C 1
ATOM 700 O O . VAL A 1 87 ? -5.604 4.660 9.088 1.00 94.62 87 VAL A O 1
ATOM 703 N N . ALA A 1 88 ? -5.220 5.459 7.029 1.00 94.62 88 ALA A N 1
ATOM 704 C CA . ALA A 1 88 ? -6.315 6.421 7.069 1.00 94.62 88 ALA A CA 1
ATOM 705 C C . ALA A 1 88 ? -7.691 5.737 7.149 1.00 94.62 88 ALA A C 1
ATOM 707 O O . ALA A 1 88 ? -8.534 6.188 7.929 1.00 94.62 88 ALA A O 1
ATOM 708 N N . LEU A 1 89 ? -7.900 4.650 6.395 1.00 94.56 89 LEU A N 1
ATOM 709 C CA . LEU A 1 89 ? -9.133 3.859 6.446 1.00 94.56 89 LEU A CA 1
ATOM 710 C C . LEU A 1 89 ? -9.343 3.250 7.840 1.00 94.56 89 LEU A C 1
ATOM 712 O O . LEU A 1 89 ? -10.391 3.469 8.446 1.00 94.56 89 LEU A O 1
ATOM 716 N N . GLU A 1 90 ? -8.328 2.577 8.382 1.00 92.50 90 GLU A N 1
ATOM 717 C CA . GLU A 1 90 ? -8.385 1.934 9.704 1.00 92.50 90 GLU A CA 1
ATOM 718 C C . GLU A 1 90 ? -8.664 2.953 10.824 1.00 92.50 90 GLU A C 1
ATOM 720 O O . GLU A 1 90 ? -9.496 2.729 11.703 1.00 92.50 90 GLU A O 1
ATOM 725 N N . VAL A 1 91 ? -8.034 4.134 10.770 1.00 93.00 91 VAL A N 1
ATOM 726 C CA . VAL A 1 91 ? -8.300 5.222 11.728 1.00 93.00 91 VAL A CA 1
ATOM 727 C C . VAL A 1 91 ? -9.732 5.745 11.602 1.00 93.00 91 VAL A C 1
ATOM 729 O O . VAL A 1 91 ? -10.369 6.035 12.619 1.00 93.00 91 VAL A O 1
ATOM 732 N N . ALA A 1 92 ? -10.250 5.900 10.381 1.00 91.44 92 ALA A N 1
ATOM 733 C CA . ALA A 1 92 ? -11.620 6.355 10.163 1.00 91.44 92 ALA A CA 1
ATOM 734 C C . ALA A 1 92 ? -12.644 5.336 10.687 1.00 91.44 92 ALA A C 1
ATOM 736 O O . ALA A 1 92 ? -13.628 5.721 11.317 1.00 91.44 92 ALA A O 1
ATOM 737 N N . GLU A 1 93 ? -12.403 4.044 10.479 1.00 91.81 93 GLU A N 1
ATOM 738 C CA . GLU A 1 93 ? -13.250 2.968 10.996 1.00 91.81 93 GLU A CA 1
ATOM 739 C C . GLU A 1 93 ? -13.230 2.871 12.513 1.00 91.81 93 GLU A C 1
ATOM 741 O O . GLU A 1 93 ? -14.297 2.861 13.123 1.00 91.81 93 GLU A O 1
ATOM 746 N N . ALA A 1 94 ? -12.048 2.894 13.130 1.00 91.12 94 ALA A N 1
ATOM 747 C CA . ALA A 1 94 ? -11.925 2.870 14.584 1.00 91.12 94 ALA A CA 1
ATOM 748 C C . ALA A 1 94 ? -12.665 4.049 15.240 1.00 91.12 94 ALA A C 1
ATOM 750 O O . ALA A 1 94 ? -13.322 3.884 16.267 1.00 91.12 94 ALA A O 1
ATOM 751 N N . ARG A 1 95 ? -12.615 5.240 14.623 1.00 91.88 95 ARG A N 1
ATOM 752 C CA . ARG A 1 95 ? -13.383 6.412 15.078 1.00 91.88 95 ARG A CA 1
ATOM 753 C C . ARG A 1 95 ? -14.891 6.208 14.947 1.00 91.88 95 ARG A C 1
ATOM 755 O O . ARG A 1 95 ? -15.618 6.578 15.860 1.00 91.88 95 ARG A O 1
ATOM 762 N N . ARG A 1 96 ? -15.361 5.631 13.835 1.00 91.31 96 ARG A N 1
ATOM 763 C CA . ARG A 1 96 ? -16.790 5.338 13.623 1.00 91.31 96 ARG A CA 1
ATOM 764 C C . ARG A 1 96 ? -17.312 4.300 14.616 1.00 91.31 96 ARG A C 1
ATOM 766 O O . ARG A 1 96 ? -18.386 4.502 15.166 1.00 91.31 96 ARG A O 1
ATOM 773 N N . ALA A 1 97 ? -16.545 3.241 14.874 1.00 88.75 97 ALA A N 1
ATOM 774 C CA . ALA A 1 97 ? -16.899 2.216 15.854 1.00 88.75 97 ALA A CA 1
ATOM 775 C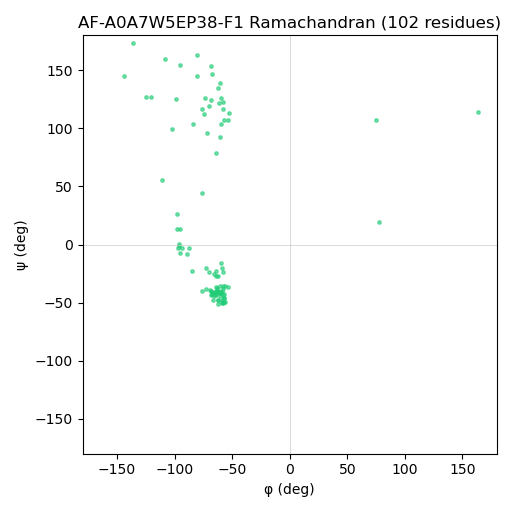 C . ALA A 1 97 ? -17.001 2.802 17.273 1.00 88.75 97 ALA A C 1
ATOM 777 O O . ALA A 1 97 ? -18.020 2.635 17.932 1.00 88.75 97 ALA A O 1
ATOM 778 N N . GLY A 1 98 ? -16.003 3.585 17.700 1.00 86.38 98 GLY A N 1
ATOM 779 C CA . GLY A 1 98 ? -16.027 4.227 19.019 1.00 86.38 98 GLY A CA 1
ATOM 780 C C . GLY A 1 98 ? -17.131 5.278 19.195 1.00 86.38 98 GLY A C 1
ATOM 781 O O . GLY A 1 98 ? -17.550 5.527 20.320 1.00 86.38 98 GLY A O 1
ATOM 782 N N . GLN A 1 99 ? -17.612 5.888 18.106 1.00 76.62 99 GLN A N 1
ATOM 783 C CA . GLN A 1 99 ? -18.761 6.797 18.143 1.00 76.62 99 GLN A CA 1
ATOM 784 C C . GLN A 1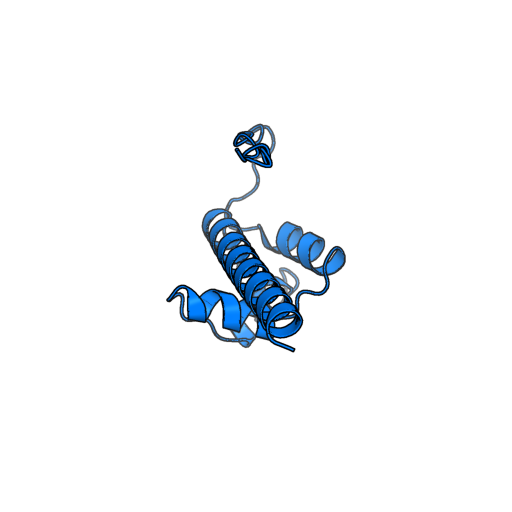 99 ? -20.086 6.029 18.279 1.00 76.62 99 GLN A C 1
ATOM 786 O O . GLN A 1 99 ? -20.942 6.437 19.053 1.00 76.62 99 GLN A O 1
ATOM 791 N N . ALA A 1 100 ? -20.237 4.897 17.583 1.00 73.62 100 ALA A N 1
ATOM 792 C CA . ALA A 1 100 ? -21.434 4.058 17.673 1.00 73.62 100 ALA A CA 1
ATOM 793 C C . ALA A 1 100 ? -21.638 3.462 19.080 1.00 73.62 100 ALA A C 1
ATOM 795 O O . ALA A 1 100 ? -22.769 3.400 19.560 1.00 73.62 100 ALA A O 1
ATOM 796 N N . ASP A 1 101 ? -20.547 3.094 19.758 1.00 72.50 101 ASP A N 1
ATOM 797 C CA . ASP A 1 101 ? -20.578 2.617 21.148 1.00 72.50 101 ASP A CA 1
ATOM 798 C C . ASP A 1 101 ? -20.921 3.728 22.160 1.00 72.50 101 ASP A C 1
ATOM 800 O O . ASP A 1 101 ? -21.388 3.434 23.256 1.00 72.50 101 ASP A O 1
ATOM 804 N N . ALA A 1 102 ? -20.679 5.001 21.824 1.00 69.06 102 ALA A N 1
ATOM 805 C CA . ALA A 1 102 ? -20.987 6.143 22.690 1.00 69.06 102 ALA A CA 1
ATOM 806 C C . ALA A 1 102 ? -22.440 6.639 22.554 1.00 69.06 102 ALA A C 1
ATOM 808 O O . ALA A 1 102 ? -22.945 7.287 23.470 1.00 69.06 102 ALA A O 1
ATOM 809 N N . ASP A 1 103 ? -23.085 6.345 21.421 1.00 66.00 103 ASP A N 1
ATOM 810 C CA . ASP A 1 103 ? -24.465 6.737 21.104 1.00 66.00 103 ASP A CA 1
ATOM 811 C C . ASP A 1 103 ? -25.500 5.622 21.420 1.00 66.00 103 ASP A C 1
ATOM 813 O O . ASP A 1 103 ? -26.697 5.824 21.191 1.00 66.00 103 ASP A O 1
ATOM 817 N N . SER A 1 104 ? -25.054 4.464 21.935 1.00 61.16 104 SER A N 1
ATOM 818 C CA . SER A 1 104 ? -25.878 3.307 22.355 1.00 61.16 104 SER A CA 1
ATOM 819 C C . SER A 1 104 ? -26.091 3.258 23.868 1.00 61.16 104 SER A C 1
ATOM 821 O O . SER A 1 104 ? -27.208 2.876 24.288 1.00 61.16 104 SER A O 1
#

Radius of gyration: 16.77 Å; Cα contacts (8 Å, |Δi|>4): 72; chains: 1; bounding box: 49×36×46 Å